Protein AF-A0A5D3E9V4-F1 (afdb_monomer_lite)

Foldseek 3Di:
DDDDDDDPPDPVNVVVVVVVVVVVVVVPPPDDDDDDDDDDDDDDDDDDPDPPVPPDDPDPDDPSLLLDDDDDDDDDDDDDDPVLVVVLVVVCVVRVHHSRSNVVSVVVVVCVVCVVVVVVVVVVVVVVD

Radius of gyration: 26.84 Å; chains: 1; bounding box: 59×46×81 Å

Secondary structure (DSSP, 8-state):
----------HHHHHHHHHHHHHHHGGG-----------------------TT-S--S---THHHHT------S-------HHHHHHHHHHHHHH---HHHHHHHHHHHHHHHTHHHHHHHHHHHHHT-

InterPro domains:
  IPR010985 Ribbon-helix-helix [SSF47598] (76-114)
  IPR013321 Arc-type ribbon-helix-helix [G3DSA:1.10.1220.10] (50-115)

Sequence (129 aa):
MNKENKSKTSVLALVKAGKAEAEKMQNIKSVIPSISTSEEIVDGITDYESDENLIKNKSNEGLEMLLAKKEIKDSESVKISRDLHRELKILSSMSGVSMMQMISNLIESFLEENKKEISAYRKKYFSSK

pLDDT: mean 73.14, std 23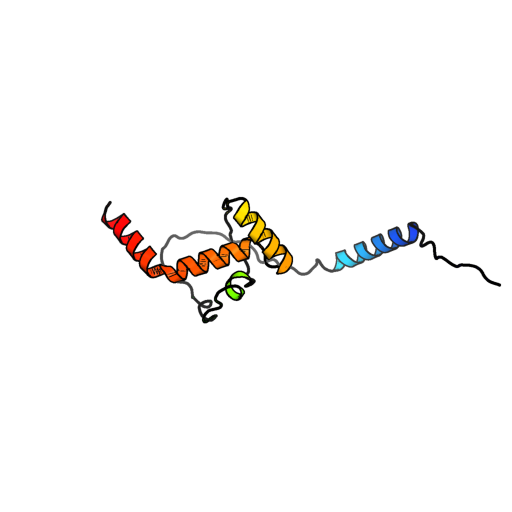.46, range [29.84, 98.19]

Structure (mmCIF, N/CA/C/O backbone):
data_AF-A0A5D3E9V4-F1
#
_entry.id   AF-A0A5D3E9V4-F1
#
loop_
_atom_site.group_PDB
_atom_site.id
_atom_site.type_symbol
_atom_site.label_atom_id
_atom_site.label_alt_id
_atom_site.label_comp_id
_atom_site.label_asym_id
_atom_site.label_entity_id
_atom_site.label_seq_id
_atom_site.pdbx_PDB_ins_code
_atom_site.Cartn_x
_atom_site.Cartn_y
_atom_site.Cartn_z
_atom_site.occupancy
_atom_site.B_iso_or_equiv
_atom_site.auth_seq_id
_atom_site.auth_comp_id
_atom_site.auth_asym_id
_atom_site.auth_atom_id
_atom_site.pdbx_PDB_model_num
ATOM 1 N N . MET A 1 1 ? 37.650 -8.355 -54.411 1.00 38.00 1 MET A N 1
ATOM 2 C CA . MET A 1 1 ? 37.907 -8.621 -52.978 1.00 38.00 1 MET A CA 1
ATOM 3 C C . MET A 1 1 ? 36.578 -8.671 -52.223 1.00 38.00 1 MET A C 1
ATOM 5 O O . MET A 1 1 ? 35.859 -7.688 -52.244 1.00 38.00 1 MET A O 1
ATOM 9 N N . ASN A 1 2 ? 36.261 -9.863 -51.695 1.00 40.56 2 ASN A N 1
ATOM 10 C CA . ASN A 1 2 ? 35.383 -10.292 -50.578 1.00 40.56 2 ASN A CA 1
ATOM 11 C C . ASN A 1 2 ? 34.226 -9.367 -50.131 1.00 40.56 2 ASN A C 1
ATOM 13 O O . ASN A 1 2 ? 34.470 -8.303 -49.584 1.00 40.56 2 ASN A O 1
ATOM 17 N N . LYS A 1 3 ? 32.954 -9.686 -50.433 1.00 41.84 3 LYS A N 1
ATOM 18 C CA . LYS A 1 3 ? 32.005 -10.609 -49.743 1.00 41.84 3 LYS A CA 1
ATOM 19 C C . LYS A 1 3 ? 31.674 -10.225 -48.288 1.00 41.84 3 LYS A C 1
ATOM 21 O O . LYS A 1 3 ? 32.353 -10.638 -47.354 1.00 41.84 3 LYS A O 1
ATOM 26 N N . GLU A 1 4 ? 30.552 -9.520 -48.128 1.00 45.88 4 GLU A N 1
ATOM 27 C CA . GLU A 1 4 ? 29.803 -9.366 -46.877 1.00 45.88 4 GLU A CA 1
ATOM 28 C C . GLU A 1 4 ? 29.210 -10.716 -46.434 1.00 45.88 4 GLU A C 1
ATOM 30 O O . GLU A 1 4 ? 28.292 -11.247 -47.059 1.00 45.88 4 GLU A O 1
ATOM 35 N N . ASN A 1 5 ? 29.711 -11.272 -45.331 1.00 47.97 5 ASN A N 1
ATOM 36 C CA . ASN A 1 5 ? 29.080 -12.385 -44.622 1.00 47.97 5 ASN A CA 1
ATOM 37 C C . ASN A 1 5 ? 28.200 -11.824 -43.496 1.00 47.97 5 ASN A C 1
ATOM 39 O O . ASN A 1 5 ? 28.652 -11.671 -42.364 1.00 47.97 5 ASN A O 1
ATOM 43 N N . LYS A 1 6 ? 26.928 -11.529 -43.791 1.00 53.03 6 LYS A N 1
ATOM 44 C CA . LYS A 1 6 ? 25.895 -11.416 -42.749 1.00 53.03 6 LYS A CA 1
ATOM 45 C C . LYS A 1 6 ? 25.289 -12.799 -42.530 1.00 53.03 6 LYS A C 1
ATOM 47 O O . LYS A 1 6 ? 24.544 -13.308 -43.366 1.00 53.03 6 LYS A O 1
ATOM 52 N N . SER A 1 7 ? 25.661 -13.409 -41.411 1.00 56.62 7 SER A N 1
ATOM 53 C CA . SER A 1 7 ? 25.149 -14.676 -40.897 1.00 56.62 7 SER A CA 1
ATOM 54 C C . SER A 1 7 ? 23.624 -14.635 -40.768 1.00 56.62 7 SER A C 1
ATOM 56 O O . SER A 1 7 ? 23.062 -14.090 -39.822 1.00 56.62 7 SER A O 1
ATOM 58 N N . LYS A 1 8 ? 22.923 -15.235 -41.733 1.00 56.97 8 LYS A N 1
ATOM 59 C CA . LYS A 1 8 ? 21.499 -15.548 -41.600 1.00 56.97 8 LYS A CA 1
ATOM 60 C C . LYS A 1 8 ? 21.381 -16.771 -40.694 1.00 56.97 8 LYS A C 1
ATOM 62 O O . LYS A 1 8 ? 21.407 -17.902 -41.174 1.00 56.97 8 LYS A O 1
ATOM 67 N N . THR A 1 9 ? 21.304 -16.551 -39.384 1.00 62.62 9 THR A N 1
ATOM 68 C CA . THR A 1 9 ? 20.935 -17.601 -38.429 1.00 62.62 9 THR A CA 1
ATOM 69 C C . THR A 1 9 ? 19.566 -18.135 -38.836 1.00 62.62 9 THR A C 1
ATOM 71 O O . THR A 1 9 ? 18.560 -17.433 -38.760 1.00 62.62 9 THR A O 1
ATOM 74 N N . SER A 1 10 ? 19.548 -19.358 -39.365 1.00 70.62 10 SER A N 1
ATOM 75 C CA . SER A 1 10 ? 18.331 -20.015 -39.833 1.00 70.62 10 SER A CA 1
ATOM 76 C C . SER A 1 10 ? 17.356 -20.178 -38.669 1.00 70.62 10 SER A C 1
ATOM 78 O O . SER A 1 10 ? 17.751 -20.611 -37.588 1.00 70.62 10 SER A O 1
ATOM 80 N N . VAL A 1 11 ? 16.076 -19.871 -38.890 1.00 68.56 11 VAL A N 1
ATOM 81 C CA . VAL A 1 11 ? 14.996 -20.029 -37.896 1.00 68.56 11 VAL A CA 1
ATOM 82 C C . VAL A 1 11 ? 14.969 -21.453 -37.317 1.00 68.56 11 VAL A C 1
ATOM 84 O O . VAL A 1 11 ? 14.680 -21.636 -36.136 1.00 68.56 11 VAL A O 1
ATOM 87 N N . LEU A 1 12 ? 15.387 -22.461 -38.096 1.00 67.62 12 LEU A N 1
ATOM 88 C CA . LEU A 1 12 ? 15.547 -23.839 -37.616 1.00 67.62 12 LEU A CA 1
ATOM 89 C C . LEU A 1 12 ? 16.554 -23.973 -36.461 1.00 67.62 12 LEU A C 1
ATOM 91 O O . LEU A 1 12 ? 16.347 -24.792 -35.567 1.00 67.62 12 LEU A O 1
ATOM 95 N N . ALA A 1 13 ? 17.637 -23.193 -36.471 1.00 72.62 13 ALA A N 1
ATOM 96 C CA . ALA A 1 13 ? 18.659 -23.239 -35.429 1.00 72.62 13 ALA A CA 1
ATOM 97 C C . ALA A 1 13 ? 18.124 -22.695 -34.095 1.00 72.62 13 ALA A C 1
ATOM 99 O O . ALA A 1 13 ? 18.406 -23.272 -33.047 1.00 72.62 13 ALA A O 1
ATOM 100 N N . LEU A 1 14 ? 17.284 -21.655 -34.140 1.00 70.44 14 LEU A N 1
ATOM 101 C CA . LEU A 1 14 ? 16.609 -21.104 -32.959 1.00 70.44 14 LEU A CA 1
ATOM 102 C C . LEU A 1 14 ? 15.587 -22.087 -32.377 1.00 70.44 14 LEU A C 1
ATOM 104 O O . LEU A 1 14 ? 15.571 -22.313 -31.171 1.00 70.44 14 LEU A O 1
ATOM 108 N N . VAL A 1 15 ? 14.781 -22.732 -33.228 1.00 74.88 15 VAL A N 1
ATOM 109 C CA . VAL A 1 15 ? 13.800 -23.738 -32.780 1.00 74.88 15 VAL A CA 1
ATOM 110 C C . VAL A 1 15 ? 14.495 -24.943 -32.140 1.00 74.88 15 VAL A C 1
ATOM 112 O O . VAL A 1 15 ? 14.033 -25.463 -31.123 1.00 74.88 15 VAL A O 1
ATOM 115 N N . LYS A 1 16 ? 15.630 -25.378 -32.700 1.00 73.06 16 LYS A N 1
ATOM 116 C CA . LYS A 1 16 ? 16.411 -26.490 -32.145 1.00 73.06 16 LYS A CA 1
ATOM 117 C C . LYS A 1 16 ? 17.057 -26.125 -30.804 1.00 73.06 16 LYS A C 1
ATOM 119 O O . LYS A 1 16 ? 17.042 -26.953 -29.897 1.00 73.06 16 LYS A O 1
ATOM 124 N N . ALA A 1 17 ? 17.557 -24.895 -30.662 1.00 72.25 17 ALA A N 1
ATOM 125 C CA . ALA A 1 17 ? 18.077 -24.388 -29.392 1.00 72.25 17 ALA A CA 1
ATOM 126 C C . ALA A 1 17 ? 16.978 -24.305 -28.316 1.00 72.25 17 ALA A C 1
ATOM 128 O O . ALA A 1 17 ? 17.182 -24.786 -27.205 1.00 72.25 17 ALA A O 1
ATOM 129 N N . GLY A 1 18 ? 15.785 -23.812 -28.670 1.00 69.00 18 GLY A N 1
ATOM 130 C CA . GLY A 1 18 ? 14.647 -23.747 -27.747 1.00 69.00 18 GLY A CA 1
ATOM 131 C C . GLY A 1 18 ? 14.190 -25.121 -27.240 1.00 69.00 18 GLY A C 1
ATOM 132 O O . GLY A 1 18 ? 13.860 -25.263 -26.065 1.00 69.00 18 GLY A O 1
ATOM 133 N N . LYS A 1 19 ? 14.228 -26.159 -28.089 1.00 69.75 19 LYS A N 1
ATOM 134 C CA . LYS A 1 19 ? 13.929 -27.537 -27.655 1.00 69.75 19 LYS A CA 1
ATOM 135 C C . LYS A 1 19 ? 14.980 -28.099 -26.693 1.00 69.75 19 LYS A C 1
ATOM 137 O O . LYS A 1 19 ? 14.605 -28.705 -25.695 1.00 69.75 19 LYS A O 1
ATOM 142 N N . ALA A 1 20 ? 16.267 -27.872 -26.958 1.00 69.12 20 ALA A N 1
ATOM 143 C CA . ALA A 1 20 ? 17.346 -28.370 -26.100 1.00 69.12 20 ALA A CA 1
ATOM 144 C C . ALA A 1 20 ? 17.343 -27.723 -24.700 1.00 69.12 20 ALA A C 1
ATOM 146 O O . ALA A 1 20 ? 17.679 -28.369 -23.710 1.00 69.12 20 ALA A O 1
ATOM 147 N N . GLU A 1 21 ? 16.940 -26.454 -24.596 1.00 64.12 21 GLU A N 1
ATOM 148 C CA . GLU A 1 21 ? 16.852 -25.758 -23.309 1.00 64.12 21 GLU A CA 1
ATOM 149 C C . GLU A 1 21 ? 15.643 -26.209 -22.470 1.00 64.12 21 GLU A C 1
ATOM 151 O O . GLU A 1 21 ? 15.753 -26.341 -21.249 1.00 64.12 21 GLU A O 1
ATOM 156 N N . ALA A 1 22 ? 14.522 -26.551 -23.115 1.00 60.66 22 ALA A N 1
ATOM 157 C CA . ALA A 1 22 ? 13.347 -27.101 -22.437 1.00 60.66 22 ALA A CA 1
ATOM 158 C C . ALA A 1 22 ? 13.614 -28.479 -21.798 1.00 60.66 22 ALA A C 1
ATOM 160 O O . ALA A 1 22 ? 13.153 -28.738 -20.686 1.00 60.66 22 ALA A O 1
ATOM 161 N N . GLU A 1 23 ? 14.397 -29.343 -22.452 1.00 59.94 23 GLU A N 1
ATOM 162 C CA . GLU A 1 23 ? 14.793 -30.646 -21.892 1.00 59.94 23 GLU A CA 1
ATOM 163 C C . GLU A 1 23 ? 15.710 -30.490 -20.667 1.00 59.94 23 GLU A C 1
ATOM 165 O O . GLU A 1 23 ? 15.589 -31.233 -19.693 1.00 59.94 23 GLU A O 1
ATOM 170 N N . LYS A 1 24 ? 16.569 -29.463 -20.648 1.00 58.78 24 LYS A N 1
ATOM 171 C CA . LYS A 1 24 ? 17.479 -29.195 -19.523 1.00 58.78 24 LYS A CA 1
ATOM 172 C C . LYS A 1 24 ? 16.752 -28.726 -18.250 1.00 58.78 24 LYS A C 1
ATOM 174 O O . LYS A 1 24 ? 17.240 -28.972 -17.148 1.00 58.78 24 LYS A O 1
ATOM 179 N N . MET A 1 25 ? 15.583 -28.094 -18.380 1.00 52.94 25 MET A N 1
ATOM 180 C CA . MET A 1 25 ? 14.787 -27.561 -17.259 1.00 52.94 25 MET A CA 1
ATOM 181 C C . MET A 1 25 ? 13.961 -28.628 -16.514 1.00 52.94 25 MET A C 1
ATOM 183 O O . MET A 1 25 ? 13.540 -28.391 -15.382 1.00 52.94 25 MET A O 1
ATOM 187 N N . GLN A 1 26 ? 13.733 -29.809 -17.102 1.00 54.53 26 GLN A N 1
ATOM 188 C CA . GLN A 1 26 ? 12.940 -30.869 -16.455 1.00 54.53 26 GLN A CA 1
ATOM 189 C C . GLN A 1 26 ? 13.715 -31.632 -15.367 1.00 54.53 26 GLN A C 1
ATOM 191 O O . GLN A 1 26 ? 13.101 -32.183 -14.456 1.00 54.53 26 GLN A O 1
ATOM 196 N N . ASN A 1 27 ? 15.051 -31.578 -15.382 1.00 52.16 27 ASN A N 1
ATOM 197 C CA . ASN A 1 27 ? 15.899 -32.262 -14.399 1.00 52.16 27 ASN A CA 1
ATOM 198 C C . ASN A 1 27 ? 16.068 -31.522 -13.056 1.00 52.16 27 ASN A C 1
ATOM 200 O O . ASN A 1 27 ? 16.776 -32.018 -12.187 1.00 52.16 27 ASN A O 1
ATOM 204 N N . ILE A 1 28 ? 15.438 -30.356 -12.855 1.00 53.03 28 ILE A N 1
ATOM 205 C CA . ILE A 1 28 ? 15.610 -29.541 -11.630 1.00 53.03 28 ILE A CA 1
ATOM 206 C C . ILE A 1 28 ? 14.414 -29.693 -10.658 1.00 53.03 28 ILE A C 1
ATOM 208 O O . ILE A 1 28 ? 14.420 -29.143 -9.563 1.00 53.03 28 ILE A O 1
ATOM 212 N N . LYS A 1 29 ? 13.373 -30.467 -11.009 1.00 46.94 29 LYS A N 1
ATOM 213 C CA . LYS A 1 29 ? 12.112 -30.528 -10.237 1.00 46.94 29 LYS A CA 1
ATOM 214 C C . LYS A 1 29 ? 11.987 -31.704 -9.251 1.00 46.94 29 LYS A C 1
ATOM 216 O O . LYS A 1 29 ? 10.888 -31.969 -8.776 1.00 46.94 29 LYS A O 1
ATOM 221 N N . SER A 1 30 ? 13.068 -32.419 -8.932 1.00 49.41 30 SER A N 1
ATOM 222 C CA . SER A 1 30 ? 13.000 -33.681 -8.170 1.00 49.41 30 SER A CA 1
ATOM 223 C C . SER A 1 30 ? 13.566 -33.634 -6.743 1.00 49.41 30 SER A C 1
ATOM 225 O O . SER A 1 30 ? 14.141 -34.624 -6.297 1.00 49.41 30 SER A O 1
ATOM 227 N N . VAL A 1 31 ? 13.416 -32.527 -6.004 1.00 46.00 31 VAL A N 1
ATOM 228 C CA . VAL A 1 31 ? 13.718 -32.513 -4.558 1.00 46.00 31 VAL A CA 1
ATOM 229 C C . VAL A 1 31 ? 12.663 -31.707 -3.791 1.00 46.00 31 VAL A C 1
ATOM 231 O O . VAL A 1 31 ? 12.838 -30.527 -3.514 1.00 46.00 31 VAL A O 1
ATOM 234 N N . ILE A 1 32 ? 11.554 -32.362 -3.445 1.00 43.06 32 ILE A N 1
ATOM 235 C CA . ILE A 1 32 ? 10.681 -31.968 -2.330 1.00 43.06 32 ILE A CA 1
ATOM 236 C C . ILE A 1 32 ? 10.457 -33.242 -1.508 1.00 43.06 32 ILE A C 1
ATOM 238 O O . ILE A 1 32 ? 9.883 -34.186 -2.053 1.00 43.06 32 ILE A O 1
ATOM 242 N N . PRO A 1 33 ? 10.877 -33.323 -0.232 1.00 42.09 33 PRO A N 1
ATOM 243 C CA . PRO A 1 33 ? 10.373 -34.350 0.657 1.00 42.09 33 PRO A CA 1
ATOM 244 C C . PRO A 1 33 ? 9.050 -33.885 1.273 1.00 42.09 33 PRO A C 1
ATOM 246 O O . PRO A 1 33 ? 8.967 -32.876 1.969 1.00 42.09 33 PRO A O 1
ATOM 249 N N . SER A 1 34 ? 8.018 -34.662 0.973 1.00 37.34 34 SER A N 1
ATOM 250 C CA . SER A 1 34 ? 6.713 -34.729 1.621 1.00 37.34 34 SER A CA 1
ATOM 251 C C . SER A 1 34 ? 6.823 -35.205 3.074 1.00 37.34 34 SER A C 1
ATOM 253 O O . SER A 1 34 ? 7.455 -36.234 3.316 1.00 37.34 34 SER A O 1
ATOM 255 N N . ILE A 1 35 ? 6.130 -34.548 4.009 1.00 37.59 35 ILE A N 1
ATOM 256 C CA . ILE A 1 35 ? 5.747 -35.144 5.298 1.00 37.59 35 ILE A CA 1
ATOM 257 C C . ILE A 1 35 ? 4.237 -34.974 5.487 1.00 37.59 35 ILE A C 1
ATOM 259 O O . ILE A 1 35 ? 3.673 -33.915 5.220 1.00 37.59 35 ILE A O 1
ATOM 263 N N . SER A 1 36 ? 3.622 -36.094 5.863 1.00 36.88 36 SER A N 1
ATOM 264 C CA . SER A 1 36 ? 2.199 -36.407 5.866 1.00 36.88 36 SER A CA 1
ATOM 265 C C . SER A 1 36 ? 1.382 -35.786 7.005 1.00 36.88 36 SER A C 1
ATOM 267 O O . SER A 1 36 ? 1.872 -35.515 8.095 1.00 36.88 36 SER A O 1
ATOM 269 N N . THR A 1 37 ? 0.093 -35.682 6.690 1.00 37.03 37 THR A N 1
ATOM 270 C CA . THR A 1 37 ? -1.141 -35.529 7.481 1.00 37.03 37 THR A CA 1
ATOM 271 C C . THR A 1 37 ? -1.206 -36.229 8.845 1.00 37.03 37 THR A C 1
ATOM 273 O O . THR A 1 37 ? -0.784 -37.381 8.938 1.00 37.03 37 THR A O 1
ATOM 276 N N . SER A 1 38 ? -1.894 -35.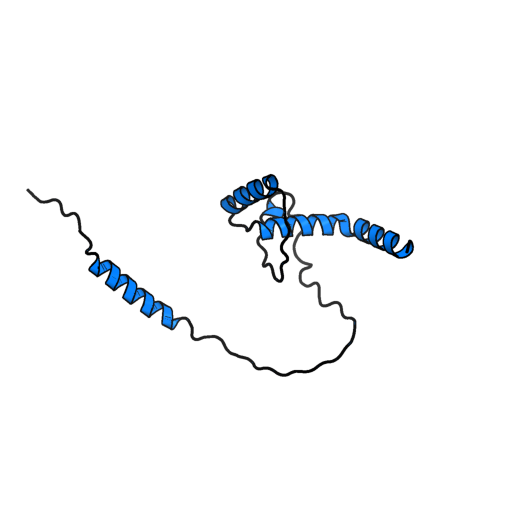608 9.821 1.00 36.50 38 SER A N 1
ATOM 277 C CA . SER A 1 38 ? -2.950 -36.199 10.687 1.00 36.50 38 SER A CA 1
ATOM 278 C C . SER A 1 38 ? -3.654 -35.104 11.523 1.00 36.50 38 SER A C 1
ATOM 280 O O . SER A 1 38 ? -2.979 -34.261 12.106 1.00 36.50 38 SER A O 1
ATOM 282 N N . GLU A 1 39 ? -4.991 -35.128 11.540 1.00 38.91 39 GLU A N 1
ATOM 283 C CA . GLU A 1 39 ? -5.959 -34.344 12.353 1.00 38.91 39 GLU A CA 1
ATOM 284 C C . GLU A 1 39 ? -5.809 -34.690 13.868 1.00 38.91 39 GLU A C 1
ATOM 286 O O . GLU A 1 39 ? -5.169 -35.688 14.179 1.00 38.91 39 GLU A O 1
ATOM 291 N N . GLU A 1 40 ? -6.267 -33.965 14.904 1.00 35.12 40 GLU A N 1
ATOM 292 C CA . GLU A 1 40 ? -7.595 -33.395 15.191 1.00 35.12 40 GLU A CA 1
ATOM 293 C C . GLU A 1 40 ? -7.550 -32.551 16.512 1.00 35.12 40 GLU A C 1
ATOM 295 O O . GLU A 1 40 ? -6.944 -32.966 17.495 1.00 35.12 40 GLU A O 1
ATOM 300 N N . ILE A 1 41 ? -8.173 -31.360 16.487 1.00 41.62 41 ILE A N 1
ATOM 301 C CA . ILE A 1 41 ? -8.894 -30.567 17.525 1.00 41.62 41 ILE A CA 1
ATOM 302 C C . ILE A 1 41 ? -8.457 -30.620 19.015 1.00 41.62 41 ILE A C 1
ATOM 304 O O . ILE A 1 41 ? -8.705 -31.612 19.689 1.00 41.62 41 ILE A O 1
ATOM 308 N N . VAL A 1 42 ? -8.074 -29.460 19.591 1.00 32.97 42 VAL A N 1
ATOM 309 C CA . VAL A 1 42 ? -8.648 -28.951 20.866 1.00 32.97 42 VAL A CA 1
ATOM 310 C C . VAL A 1 42 ? -8.480 -27.434 21.054 1.00 32.97 42 VAL A C 1
ATOM 312 O O . VAL A 1 42 ? -7.444 -26.845 20.772 1.00 32.97 42 VAL A O 1
ATOM 315 N N . ASP A 1 43 ? -9.576 -26.865 21.541 1.00 35.62 43 ASP A N 1
ATOM 316 C CA . ASP A 1 43 ? -9.906 -25.503 21.962 1.00 35.62 43 ASP A CA 1
ATOM 317 C C . ASP A 1 43 ? -8.979 -24.959 23.075 1.00 35.62 43 ASP A C 1
ATOM 319 O O . ASP A 1 43 ? -8.621 -25.707 23.986 1.00 35.62 43 ASP A O 1
ATOM 323 N N . GLY A 1 44 ? -8.630 -23.664 23.064 1.00 29.84 44 GLY A N 1
ATOM 324 C CA . GLY A 1 44 ? -7.963 -23.042 24.220 1.00 29.84 44 GLY A CA 1
ATOM 325 C C . GLY A 1 44 ? -7.028 -21.867 23.932 1.00 29.84 44 GLY A C 1
ATOM 326 O O . GLY A 1 44 ? -6.017 -21.987 23.257 1.00 29.84 44 GLY A O 1
ATOM 327 N N . ILE A 1 45 ? -7.381 -20.723 24.505 1.00 45.25 45 ILE A N 1
ATOM 328 C CA . ILE A 1 45 ? -6.683 -19.435 24.512 1.00 45.25 45 ILE A CA 1
ATOM 329 C C . ILE A 1 45 ? -5.284 -19.508 25.162 1.00 45.25 45 ILE A C 1
ATOM 331 O O . ILE A 1 45 ? -5.042 -20.340 26.030 1.00 45.25 45 ILE A O 1
ATOM 335 N N . THR A 1 46 ? -4.458 -18.522 24.780 1.00 40.31 46 THR A N 1
ATOM 336 C CA . THR A 1 46 ? -3.144 -18.096 25.305 1.00 40.31 46 THR A CA 1
ATOM 337 C C . THR A 1 46 ? -1.975 -19.029 25.030 1.00 40.31 46 THR A C 1
ATOM 339 O O . THR A 1 46 ? -1.819 -20.032 25.702 1.00 40.31 46 THR A O 1
ATOM 342 N N . ASP A 1 47 ? -1.090 -18.609 24.124 1.00 33.50 47 ASP A N 1
ATOM 343 C CA . ASP A 1 47 ? 0.220 -18.124 24.554 1.00 33.50 47 ASP A CA 1
ATOM 344 C C . ASP A 1 47 ? 0.862 -17.229 23.488 1.00 33.50 47 ASP A C 1
ATOM 346 O O . ASP A 1 47 ? 0.701 -17.403 22.282 1.00 33.50 47 ASP A O 1
ATOM 350 N N . TYR A 1 48 ? 1.518 -16.183 23.980 1.00 48.88 48 TYR A N 1
ATOM 351 C CA . TYR A 1 48 ? 2.266 -15.210 23.206 1.00 48.88 48 TYR A CA 1
ATOM 352 C C . TYR A 1 48 ? 3.498 -15.910 22.633 1.00 48.88 48 TYR A C 1
ATOM 354 O O . TYR A 1 48 ? 4.521 -16.016 23.308 1.00 48.88 48 TYR A O 1
ATOM 362 N N . GLU A 1 49 ? 3.401 -16.404 21.401 1.00 38.38 49 GLU A N 1
ATOM 363 C CA . GLU A 1 49 ? 4.570 -16.916 20.696 1.00 38.38 49 GLU A CA 1
ATOM 364 C C . GLU A 1 49 ? 5.472 -15.754 20.261 1.00 38.38 49 GLU A C 1
ATOM 366 O O . GLU A 1 49 ? 5.231 -15.060 19.277 1.00 38.38 49 GLU A O 1
ATOM 371 N N . SER A 1 50 ? 6.517 -15.566 21.066 1.00 39.78 50 SER A N 1
ATOM 372 C CA . SER A 1 50 ? 7.895 -15.368 20.615 1.00 39.78 50 SER A CA 1
ATOM 373 C C . SER A 1 50 ? 8.095 -14.282 19.557 1.00 39.78 50 SER A C 1
ATOM 375 O O . SER A 1 50 ? 8.300 -14.547 18.372 1.00 39.78 50 SER A O 1
ATOM 377 N N . ASP A 1 51 ? 8.149 -13.042 20.035 1.00 38.59 51 ASP A N 1
ATOM 378 C CA . ASP A 1 51 ? 8.656 -11.858 19.336 1.00 38.59 51 ASP A CA 1
ATOM 379 C C . ASP A 1 51 ? 10.175 -11.968 19.027 1.00 38.59 51 ASP A C 1
ATOM 381 O O . ASP A 1 51 ? 10.989 -11.121 19.393 1.00 38.59 51 ASP A O 1
ATOM 385 N N . GLU A 1 52 ? 10.604 -13.013 18.314 1.00 39.84 52 GLU A N 1
ATOM 386 C CA . GLU A 1 52 ? 11.985 -13.130 17.812 1.00 39.84 52 GLU A CA 1
ATOM 387 C C . GLU A 1 52 ? 12.253 -12.204 16.609 1.00 39.84 52 GLU A C 1
ATOM 389 O O . GLU A 1 52 ? 13.394 -12.045 16.177 1.00 39.84 52 GLU A O 1
ATOM 394 N N . ASN A 1 53 ? 11.228 -11.498 16.117 1.00 38.88 53 ASN A N 1
ATOM 395 C CA . ASN A 1 53 ? 11.375 -10.423 15.131 1.00 38.88 53 ASN A CA 1
ATOM 396 C C . ASN A 1 53 ? 11.554 -9.027 15.754 1.00 38.88 53 ASN A C 1
ATOM 398 O O . ASN A 1 53 ? 11.743 -8.063 15.013 1.00 38.88 53 ASN A O 1
ATOM 402 N N . LEU A 1 54 ? 11.560 -8.888 17.089 1.00 43.59 54 LEU A N 1
ATOM 403 C CA . LEU A 1 54 ? 11.746 -7.577 17.732 1.00 43.59 54 LEU A CA 1
ATOM 404 C C . LEU A 1 54 ? 13.185 -7.034 17.631 1.00 43.59 54 LEU A C 1
ATOM 406 O O . LEU A 1 54 ? 13.448 -5.885 17.993 1.00 43.59 54 LEU A O 1
ATOM 410 N N . ILE A 1 55 ? 14.131 -7.829 17.120 1.00 44.53 55 ILE A N 1
ATOM 411 C CA . ILE A 1 55 ? 15.529 -7.429 16.934 1.00 44.53 55 ILE A CA 1
ATOM 412 C C . ILE A 1 55 ? 15.778 -7.092 15.458 1.00 44.53 55 ILE A C 1
ATOM 414 O O . ILE A 1 55 ? 16.331 -7.907 14.724 1.00 44.53 55 ILE A O 1
ATOM 418 N N . LYS A 1 56 ? 15.339 -5.894 15.038 1.00 43.38 56 LYS A N 1
ATOM 419 C CA . LYS A 1 56 ? 15.743 -5.078 13.859 1.00 43.38 56 LYS A CA 1
ATOM 420 C C . LYS A 1 56 ? 14.599 -4.073 13.622 1.00 43.38 56 LYS A C 1
ATOM 422 O O . LYS A 1 56 ? 13.506 -4.480 13.277 1.00 43.38 56 LYS A O 1
ATOM 427 N N . ASN A 1 57 ? 14.700 -2.757 13.767 1.00 45.09 57 ASN A N 1
ATOM 428 C CA . ASN A 1 57 ? 15.810 -1.836 13.612 1.00 45.09 57 ASN A CA 1
ATOM 429 C C . ASN A 1 57 ? 15.442 -0.531 14.333 1.00 45.09 57 ASN A C 1
ATOM 431 O O . ASN A 1 57 ? 14.285 -0.114 14.319 1.00 45.09 57 ASN A O 1
ATOM 435 N N . LYS A 1 58 ? 16.438 0.170 14.873 1.00 51.22 58 LYS A N 1
ATOM 436 C CA . LYS A 1 58 ? 16.329 1.621 15.034 1.00 51.22 58 LYS A CA 1
ATOM 437 C C . LYS A 1 58 ? 16.029 2.227 13.656 1.00 51.22 58 LYS A C 1
ATOM 439 O O . LYS A 1 58 ? 16.841 2.067 12.753 1.00 51.22 58 LYS A O 1
ATOM 444 N N . SER A 1 59 ? 14.869 2.872 13.539 1.00 57.97 59 SER A N 1
ATOM 445 C CA . SER A 1 59 ? 14.604 4.033 12.680 1.00 57.97 59 SER A CA 1
ATOM 446 C C . SER A 1 59 ? 15.186 3.976 11.262 1.00 57.97 59 SER A C 1
ATOM 448 O O . SER A 1 59 ? 15.990 4.830 10.890 1.00 57.97 59 SER A O 1
ATOM 450 N N . ASN A 1 60 ? 14.750 3.023 10.438 1.00 65.88 60 ASN A N 1
ATOM 451 C CA . ASN A 1 60 ? 14.703 3.350 9.017 1.00 65.88 60 ASN A CA 1
ATOM 452 C C . ASN A 1 60 ? 13.550 4.347 8.904 1.00 65.88 60 ASN A C 1
ATOM 454 O O . ASN A 1 60 ? 12.397 3.940 8.984 1.00 65.88 60 ASN A O 1
ATOM 458 N N . GLU A 1 61 ? 13.858 5.638 8.851 1.00 80.00 61 GLU A N 1
ATOM 459 C CA . GLU A 1 61 ? 12.882 6.708 8.637 1.00 80.00 61 GLU A CA 1
ATOM 460 C C . GLU A 1 61 ? 12.877 7.112 7.157 1.00 80.00 61 GLU A C 1
ATOM 462 O O . GLU A 1 61 ? 13.828 6.874 6.406 1.00 80.00 61 GLU A O 1
ATOM 467 N N . GLY A 1 62 ? 11.780 7.719 6.708 1.00 86.31 62 GLY A N 1
ATOM 468 C CA . GLY A 1 62 ? 11.671 8.244 5.349 1.00 86.31 62 GLY A CA 1
ATOM 469 C C . GLY A 1 62 ? 11.742 7.162 4.263 1.00 86.31 62 GLY A C 1
ATOM 470 O O . GLY A 1 62 ? 11.014 6.170 4.295 1.00 86.31 62 GLY A O 1
ATOM 471 N N . LEU A 1 63 ? 12.587 7.371 3.249 1.00 91.38 63 LEU A N 1
ATOM 472 C CA . LEU A 1 63 ? 12.631 6.502 2.065 1.00 91.38 63 LEU A CA 1
ATOM 473 C C . LEU A 1 63 ? 13.153 5.092 2.366 1.00 91.38 63 LEU A C 1
ATOM 475 O O . LEU A 1 63 ? 12.697 4.134 1.746 1.00 91.38 63 LEU A O 1
ATOM 479 N N . GLU A 1 64 ? 14.070 4.936 3.320 1.00 92.56 64 GLU A N 1
ATOM 480 C CA . GLU A 1 64 ? 14.621 3.619 3.668 1.00 92.56 64 GLU A CA 1
ATOM 481 C C . GLU A 1 64 ? 13.562 2.708 4.290 1.00 92.56 64 GLU A C 1
ATOM 483 O O . GLU A 1 64 ? 13.523 1.509 4.010 1.00 92.56 64 GLU A O 1
ATOM 488 N N . MET A 1 65 ? 12.660 3.293 5.082 1.00 94.12 65 MET A N 1
ATOM 489 C CA . MET A 1 65 ? 11.484 2.614 5.620 1.00 94.12 65 MET A CA 1
ATOM 490 C C . MET A 1 65 ? 10.595 2.083 4.498 1.00 94.12 65 MET A C 1
ATOM 492 O O . MET A 1 65 ? 10.191 0.922 4.490 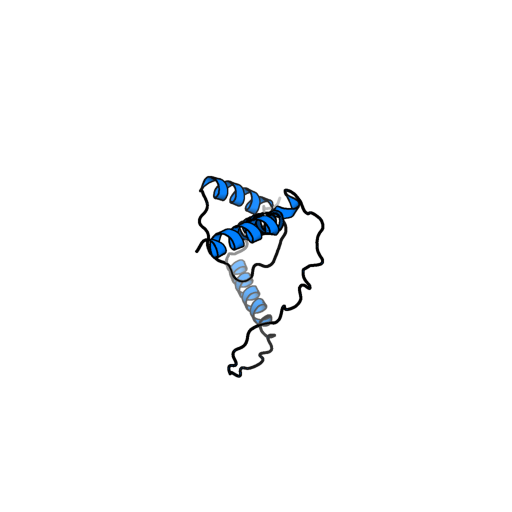1.00 94.12 65 MET A O 1
ATOM 496 N N . LEU A 1 66 ? 10.300 2.958 3.535 1.00 94.88 66 LEU A N 1
ATOM 497 C CA . LEU A 1 66 ? 9.363 2.691 2.456 1.00 94.88 66 LEU A CA 1
ATOM 498 C C . LEU A 1 66 ? 9.875 1.577 1.539 1.00 94.88 66 LEU A C 1
ATOM 500 O O . LEU A 1 66 ? 9.109 0.700 1.140 1.00 94.88 66 LEU A O 1
ATOM 504 N N . LEU A 1 67 ? 11.173 1.602 1.227 1.00 95.25 67 LEU A N 1
ATOM 505 C CA . LEU A 1 67 ? 11.822 0.700 0.274 1.00 95.25 67 LEU A CA 1
ATOM 506 C C . LEU A 1 67 ? 12.348 -0.600 0.911 1.00 95.25 67 LEU A C 1
ATOM 508 O O . LEU A 1 67 ? 13.018 -1.392 0.242 1.00 95.25 67 LEU A O 1
ATOM 512 N N . ALA A 1 68 ? 12.041 -0.856 2.183 1.00 93.44 68 ALA A N 1
ATOM 513 C CA . ALA A 1 68 ? 12.411 -2.097 2.846 1.00 93.44 68 ALA A CA 1
ATOM 514 C C . ALA A 1 68 ? 11.690 -3.298 2.209 1.00 93.44 68 ALA A C 1
ATOM 516 O O . ALA A 1 68 ? 10.460 -3.355 2.138 1.00 93.44 68 ALA A O 1
ATOM 517 N N . LYS A 1 69 ? 12.466 -4.290 1.759 1.00 92.56 69 LYS A N 1
ATOM 518 C CA . LYS A 1 69 ? 11.929 -5.551 1.235 1.00 92.56 69 LYS A CA 1
ATOM 519 C C . LYS A 1 69 ? 11.615 -6.491 2.395 1.00 92.56 69 LYS A C 1
ATOM 521 O O . LYS A 1 69 ? 12.506 -6.835 3.165 1.00 92.56 69 LYS A O 1
ATOM 526 N N . LYS A 1 70 ? 10.361 -6.926 2.476 1.00 87.62 70 LYS A N 1
ATOM 527 C CA . LYS A 1 70 ? 9.870 -7.913 3.446 1.00 87.62 70 LYS A CA 1
ATOM 528 C C . LYS A 1 70 ? 9.034 -8.971 2.736 1.00 87.62 70 LYS A C 1
ATOM 530 O O . LYS A 1 70 ? 8.425 -8.686 1.702 1.00 87.62 70 LYS A O 1
ATOM 535 N N . GLU A 1 71 ? 9.023 -10.184 3.267 1.00 86.69 71 GLU A N 1
ATOM 536 C CA . GLU A 1 71 ? 8.089 -11.215 2.819 1.00 86.69 71 GLU A CA 1
ATOM 537 C C . GLU A 1 71 ? 6.689 -10.859 3.330 1.00 86.69 71 GLU A C 1
ATOM 539 O O . GLU A 1 71 ? 6.531 -10.551 4.508 1.00 86.69 71 GLU A O 1
ATOM 544 N N . ILE A 1 72 ? 5.691 -10.868 2.447 1.00 84.75 72 ILE A N 1
ATOM 545 C CA . ILE A 1 72 ? 4.298 -10.637 2.832 1.00 84.75 72 ILE A CA 1
ATOM 546 C C . ILE A 1 72 ? 3.591 -11.983 2.803 1.00 84.75 72 ILE A C 1
ATOM 548 O O . ILE A 1 72 ? 3.486 -12.603 1.744 1.00 84.75 72 ILE A O 1
ATOM 552 N N . LYS A 1 73 ? 3.120 -12.414 3.970 1.00 83.75 73 LYS A N 1
ATOM 553 C CA . LYS A 1 73 ? 2.271 -13.592 4.149 1.00 83.75 73 LYS A CA 1
ATOM 554 C C . LYS A 1 73 ? 0.893 -13.086 4.540 1.00 83.75 73 LYS A C 1
ATOM 556 O O . LYS A 1 73 ? 0.815 -12.183 5.362 1.00 83.75 73 LYS A O 1
ATOM 561 N N . ASP A 1 74 ? -0.137 -13.633 3.907 1.00 87.56 74 ASP A N 1
ATOM 562 C CA . ASP A 1 74 ? -1.548 -13.328 4.159 1.00 87.56 74 ASP A CA 1
ATOM 563 C C . ASP A 1 74 ? -1.923 -11.853 3.989 1.00 87.56 74 ASP A C 1
ATOM 565 O O . ASP A 1 74 ? -1.720 -10.997 4.844 1.00 87.56 74 ASP A O 1
ATOM 569 N N . SER A 1 75 ? -2.501 -11.546 2.830 1.00 88.06 75 SER A N 1
ATOM 570 C CA . SER A 1 75 ? -2.772 -10.171 2.443 1.00 88.06 75 SER A CA 1
ATOM 571 C C . SER A 1 75 ? -4.198 -9.916 2.026 1.00 88.06 75 SER A C 1
ATOM 573 O O . SER A 1 75 ? -4.783 -10.701 1.280 1.00 88.06 75 SER A O 1
ATOM 575 N N . GLU A 1 76 ? -4.684 -8.735 2.384 1.00 90.69 76 GLU A N 1
ATOM 576 C CA . GLU A 1 76 ? -5.983 -8.240 1.962 1.00 90.69 76 GLU A CA 1
ATOM 577 C C . GLU A 1 76 ? -5.860 -7.125 0.920 1.00 90.69 76 GLU A C 1
ATOM 579 O O . GLU A 1 76 ? -4.898 -6.354 0.883 1.00 90.69 76 GLU A O 1
ATOM 584 N N . SER A 1 77 ? -6.865 -7.027 0.049 1.00 90.19 77 SER A N 1
ATOM 585 C CA . SER A 1 77 ? -6.928 -5.971 -0.957 1.00 90.19 77 SER A CA 1
ATOM 586 C C . SER A 1 77 ? -7.535 -4.695 -0.378 1.00 90.19 77 SER A C 1
ATOM 588 O O . SER A 1 77 ? -8.672 -4.708 0.093 1.00 90.19 77 SER A O 1
ATOM 590 N N . VAL A 1 78 ? -6.836 -3.570 -0.525 1.00 90.94 78 VAL A N 1
ATOM 591 C CA . VAL A 1 78 ? -7.341 -2.238 -0.162 1.00 90.94 78 VAL A CA 1
ATOM 592 C C . VAL A 1 78 ? -7.416 -1.359 -1.409 1.00 90.94 78 VAL A C 1
ATOM 594 O O . VAL A 1 78 ? -6.526 -1.375 -2.260 1.00 90.94 78 VAL A O 1
ATOM 597 N N . LYS A 1 79 ? -8.490 -0.574 -1.535 1.00 95.31 79 LYS A N 1
ATOM 598 C CA . LYS A 1 79 ? -8.619 0.433 -2.596 1.00 95.31 79 LYS A CA 1
ATOM 599 C C . LYS A 1 79 ? -7.925 1.723 -2.167 1.00 95.31 79 LYS A C 1
ATOM 601 O O . LYS A 1 79 ? -8.173 2.217 -1.073 1.00 95.31 79 LYS A O 1
ATOM 606 N N . ILE A 1 80 ? -7.125 2.300 -3.058 1.00 95.06 80 ILE A N 1
ATOM 607 C CA . ILE A 1 80 ? -6.455 3.593 -2.857 1.00 95.06 80 ILE A CA 1
ATOM 608 C C . ILE A 1 80 ? -6.839 4.577 -3.965 1.00 95.06 80 ILE A C 1
ATOM 610 O O . ILE A 1 80 ? -7.330 4.179 -5.026 1.00 95.06 80 ILE A O 1
ATOM 614 N N . SER A 1 81 ? -6.634 5.874 -3.726 1.00 97.88 81 SER A N 1
ATOM 615 C CA . SER A 1 81 ? -6.889 6.900 -4.740 1.00 97.88 81 SER A CA 1
ATOM 616 C C . SER A 1 81 ? -5.961 6.731 -5.950 1.00 97.88 81 SER A C 1
ATOM 618 O O . SER A 1 81 ? -4.850 6.201 -5.849 1.00 97.88 81 SER A O 1
ATOM 620 N N . ARG A 1 82 ? -6.418 7.186 -7.125 1.00 98.00 82 ARG A N 1
ATOM 621 C CA . ARG A 1 82 ? -5.657 7.048 -8.381 1.00 98.00 82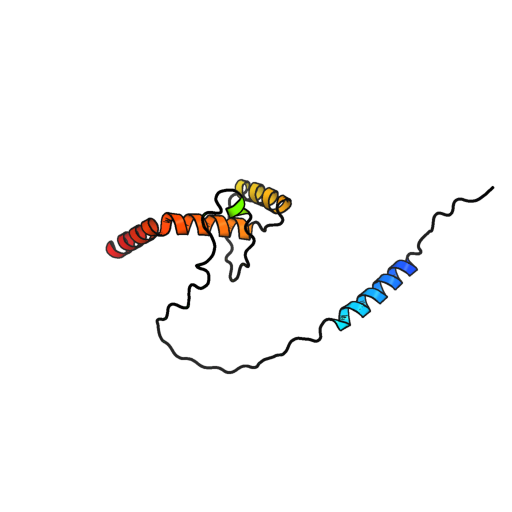 ARG A CA 1
ATOM 622 C C . ARG A 1 82 ? -4.302 7.749 -8.327 1.00 98.00 82 ARG A C 1
ATOM 624 O O . ARG A 1 82 ? -3.348 7.236 -8.905 1.00 98.00 82 ARG A O 1
ATOM 631 N N . ASP A 1 83 ? -4.224 8.887 -7.649 1.00 98.12 83 ASP A N 1
ATOM 632 C CA . ASP A 1 83 ? -2.995 9.674 -7.576 1.00 98.12 83 ASP A CA 1
ATOM 633 C C . ASP A 1 83 ? -1.946 8.979 -6.705 1.00 98.12 83 ASP A C 1
ATOM 635 O O . ASP A 1 83 ? -0.818 8.789 -7.156 1.00 98.12 83 ASP A O 1
ATOM 639 N N . LEU A 1 84 ? -2.341 8.457 -5.536 1.00 96.56 84 LEU A N 1
ATOM 640 C CA . LEU A 1 84 ? -1.453 7.647 -4.694 1.00 96.56 84 LEU A CA 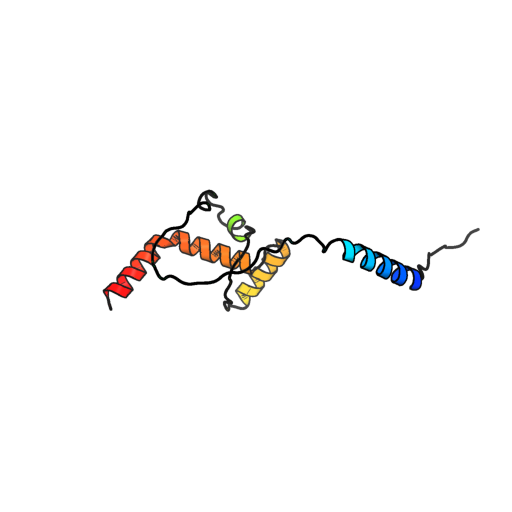1
ATOM 641 C C . LEU A 1 84 ? -0.986 6.382 -5.421 1.00 96.56 84 LEU A C 1
ATOM 643 O O . LEU A 1 84 ? 0.189 6.031 -5.370 1.00 96.56 84 LEU A O 1
ATOM 647 N N . HIS A 1 85 ? -1.887 5.718 -6.151 1.00 97.31 85 HIS A N 1
ATOM 648 C CA . HIS A 1 85 ? -1.522 4.552 -6.953 1.00 97.31 85 HIS A CA 1
ATOM 649 C C . HIS A 1 85 ? -0.474 4.891 -8.023 1.00 97.31 85 HIS A C 1
ATOM 651 O O . HIS A 1 85 ? 0.455 4.115 -8.237 1.00 97.31 85 HIS A O 1
ATOM 657 N N . ARG A 1 86 ? -0.618 6.022 -8.728 1.00 98.19 86 ARG A N 1
ATOM 658 C CA . ARG A 1 86 ? 0.343 6.451 -9.760 1.00 98.19 86 ARG A CA 1
ATOM 659 C C . ARG A 1 86 ? 1.723 6.705 -9.165 1.00 98.19 86 ARG A C 1
ATOM 661 O O . ARG A 1 86 ? 2.697 6.187 -9.706 1.00 98.19 86 ARG A O 1
ATOM 668 N N . GLU A 1 87 ? 1.786 7.421 -8.048 1.00 97.31 87 GLU A N 1
ATOM 669 C CA . GLU A 1 87 ? 3.047 7.725 -7.367 1.00 97.31 87 GLU A CA 1
ATOM 670 C C . GLU A 1 87 ? 3.746 6.443 -6.892 1.00 97.31 87 GLU A C 1
ATOM 672 O O . GLU A 1 87 ? 4.894 6.174 -7.249 1.00 97.31 87 GLU A O 1
ATOM 677 N N . LEU A 1 88 ? 3.013 5.568 -6.195 1.00 96.50 88 LEU A N 1
ATOM 678 C CA . LEU A 1 88 ? 3.531 4.272 -5.750 1.00 96.50 88 LEU A CA 1
ATOM 679 C C . LEU A 1 88 ? 3.979 3.395 -6.922 1.00 96.50 88 LEU A C 1
ATOM 681 O O . LEU A 1 88 ? 4.971 2.674 -6.815 1.00 96.50 88 LEU A O 1
ATOM 685 N N . LYS A 1 89 ? 3.287 3.458 -8.066 1.00 97.88 89 LYS A N 1
ATOM 686 C CA . LYS A 1 89 ? 3.663 2.694 -9.259 1.00 97.88 89 LYS A CA 1
ATOM 687 C C . LYS A 1 89 ? 4.994 3.163 -9.843 1.00 97.88 89 LYS A C 1
ATOM 689 O O . LYS A 1 89 ? 5.793 2.317 -10.256 1.00 97.88 89 LYS A O 1
ATOM 694 N N . ILE A 1 90 ? 5.237 4.473 -9.870 1.00 98.06 90 ILE A N 1
ATOM 695 C CA . ILE A 1 90 ? 6.517 5.053 -10.299 1.00 98.06 90 ILE A CA 1
ATOM 696 C C . ILE A 1 90 ? 7.624 4.599 -9.342 1.00 98.06 90 ILE A C 1
ATOM 698 O O . ILE A 1 90 ? 8.596 3.985 -9.787 1.00 98.06 90 ILE A O 1
ATOM 702 N N . LEU A 1 91 ? 7.427 4.779 -8.032 1.00 96.56 91 LEU A N 1
ATOM 703 C CA . LEU A 1 91 ? 8.392 4.372 -7.003 1.00 96.56 91 LEU A CA 1
ATOM 704 C C . LEU A 1 91 ? 8.707 2.874 -7.059 1.00 96.56 91 LEU A C 1
ATOM 706 O O . LEU A 1 91 ? 9.867 2.468 -6.966 1.00 96.56 91 LEU A O 1
ATOM 710 N N . SER A 1 92 ? 7.689 2.038 -7.256 1.00 97.19 92 SER A N 1
ATOM 711 C CA . SER A 1 92 ? 7.846 0.589 -7.385 1.00 97.19 92 SER A CA 1
ATOM 712 C C . SER A 1 92 ? 8.686 0.215 -8.606 1.00 97.19 92 SER A C 1
ATOM 714 O O . SER A 1 92 ? 9.575 -0.631 -8.513 1.00 97.19 92 SER A O 1
ATOM 716 N N . SER A 1 93 ? 8.465 0.899 -9.731 1.00 97.38 93 SER A N 1
ATOM 717 C CA . SER A 1 93 ? 9.226 0.674 -10.965 1.00 97.38 93 SER A CA 1
ATOM 718 C C . SER A 1 93 ? 10.696 1.083 -10.820 1.00 97.38 93 SER A C 1
ATOM 720 O O . SER A 1 93 ? 11.566 0.427 -11.384 1.00 97.38 93 SER A O 1
ATOM 722 N N . MET A 1 94 ? 10.981 2.135 -10.046 1.00 96.75 94 MET A N 1
ATOM 723 C CA . MET A 1 94 ? 12.343 2.631 -9.815 1.00 96.75 94 MET A CA 1
ATOM 724 C C . MET A 1 94 ? 13.125 1.802 -8.789 1.00 96.75 94 MET A C 1
ATOM 726 O O . MET A 1 94 ? 14.322 1.588 -8.951 1.00 96.75 94 MET A O 1
ATOM 730 N N . SER A 1 95 ? 12.465 1.347 -7.724 1.00 95.31 95 SER A N 1
ATOM 731 C CA . SER A 1 95 ? 13.119 0.669 -6.592 1.00 95.31 95 SER A CA 1
ATOM 732 C C . SER A 1 95 ? 13.150 -0.857 -6.706 1.00 95.31 95 SER A C 1
ATOM 734 O O . SER A 1 95 ? 13.920 -1.523 -6.010 1.00 95.31 95 SER A O 1
ATOM 736 N N . GLY A 1 96 ? 12.279 -1.441 -7.535 1.00 95.44 96 GLY A N 1
ATOM 737 C CA . GLY A 1 96 ? 12.055 -2.888 -7.568 1.00 95.44 96 GLY A CA 1
ATOM 738 C C . GLY A 1 96 ? 11.404 -3.437 -6.292 1.00 95.44 96 GLY A C 1
ATOM 739 O O . GLY A 1 96 ? 11.446 -4.645 -6.054 1.00 95.44 96 GLY A O 1
ATOM 740 N N . VAL A 1 97 ? 10.839 -2.567 -5.452 1.00 96.25 97 VAL A N 1
ATOM 741 C CA . VAL A 1 97 ? 10.021 -2.923 -4.287 1.00 96.25 97 VAL A CA 1
ATOM 742 C C . VAL A 1 97 ? 8.561 -2.884 -4.721 1.00 96.25 97 VAL A C 1
ATOM 744 O O . VAL A 1 97 ? 8.149 -2.000 -5.475 1.00 96.25 97 VAL A O 1
ATOM 747 N N . SER A 1 98 ? 7.758 -3.858 -4.305 1.00 95.50 98 SER A N 1
ATOM 748 C CA . SER A 1 98 ? 6.348 -3.884 -4.700 1.00 95.50 98 SER A CA 1
ATOM 749 C C . SER A 1 98 ? 5.563 -2.754 -4.022 1.00 95.50 98 SER A C 1
ATOM 751 O O . SER A 1 98 ? 5.824 -2.407 -2.871 1.00 95.50 98 SER A O 1
ATOM 753 N N . MET A 1 99 ? 4.551 -2.212 -4.710 1.00 95.06 99 MET A N 1
ATOM 754 C CA . MET A 1 99 ? 3.634 -1.225 -4.110 1.00 95.06 99 MET A CA 1
ATOM 755 C C . MET A 1 99 ? 2.996 -1.753 -2.820 1.00 95.06 99 MET A C 1
ATOM 757 O O . MET A 1 99 ? 2.773 -1.006 -1.878 1.00 95.06 99 MET A O 1
ATOM 761 N N . MET A 1 100 ? 2.729 -3.055 -2.775 1.00 93.75 100 MET A N 1
ATOM 762 C CA . MET A 1 100 ? 2.160 -3.732 -1.620 1.00 93.75 100 MET A CA 1
ATOM 763 C C . MET A 1 100 ? 3.090 -3.688 -0.400 1.00 93.75 100 MET A C 1
ATOM 765 O O . MET A 1 100 ? 2.637 -3.347 0.684 1.00 93.75 100 MET A O 1
ATOM 769 N N . GLN A 1 101 ? 4.391 -3.945 -0.585 1.00 94.44 101 GLN A N 1
ATOM 770 C CA . GLN A 1 101 ? 5.400 -3.793 0.474 1.00 94.44 101 GLN A CA 1
ATOM 771 C C . GLN A 1 101 ? 5.492 -2.348 0.954 1.00 94.44 101 GLN A C 1
ATOM 773 O O . GLN A 1 101 ? 5.515 -2.114 2.154 1.00 94.44 101 GLN A O 1
ATOM 778 N N . MET A 1 102 ? 5.471 -1.378 0.037 1.00 95.19 102 MET A N 1
ATOM 779 C CA . MET A 1 102 ? 5.490 0.043 0.398 1.00 95.19 102 MET A CA 1
ATOM 780 C C . MET A 1 102 ? 4.286 0.432 1.259 1.00 95.19 102 MET A C 1
ATOM 782 O O . MET A 1 102 ? 4.443 1.099 2.277 1.00 95.19 102 MET A O 1
ATOM 786 N N . ILE A 1 103 ? 3.088 -0.010 0.866 1.00 94.69 103 ILE A N 1
ATOM 787 C CA . ILE A 1 103 ? 1.857 0.240 1.621 1.00 94.69 103 ILE A CA 1
ATOM 788 C C . ILE A 1 103 ? 1.922 -0.451 2.987 1.00 94.69 103 ILE A C 1
ATOM 790 O O . ILE A 1 103 ? 1.607 0.189 3.986 1.00 94.69 103 ILE A O 1
ATOM 794 N N . SER A 1 104 ? 2.378 -1.708 3.047 1.00 93.62 104 SER A N 1
ATOM 795 C CA . SER A 1 104 ? 2.558 -2.432 4.313 1.00 93.62 104 SER A CA 1
ATOM 796 C C . SER A 1 104 ? 3.512 -1.684 5.240 1.00 93.62 104 SER A C 1
ATOM 798 O O . SER A 1 104 ? 3.148 -1.384 6.369 1.00 93.62 104 SER A O 1
ATOM 800 N N . ASN A 1 105 ? 4.680 -1.272 4.736 1.00 94.50 105 ASN A N 1
ATOM 801 C CA . ASN A 1 105 ? 5.682 -0.536 5.506 1.00 94.50 105 ASN A CA 1
ATOM 802 C C . ASN A 1 105 ? 5.129 0.787 6.062 1.00 94.50 105 ASN A C 1
ATOM 804 O O . ASN A 1 105 ? 5.364 1.101 7.226 1.00 94.50 105 ASN A O 1
ATOM 808 N N . LEU A 1 106 ? 4.380 1.549 5.253 1.00 94.00 106 LEU A N 1
ATOM 809 C CA . LEU A 1 106 ? 3.746 2.801 5.685 1.00 94.00 106 LEU A CA 1
ATOM 810 C C . LEU A 1 106 ? 2.708 2.570 6.787 1.00 94.00 106 LEU A C 1
ATOM 812 O O . LEU A 1 106 ? 2.684 3.299 7.775 1.00 94.00 106 LEU A O 1
ATOM 816 N N . ILE A 1 107 ? 1.846 1.566 6.611 1.00 93.94 107 ILE A N 1
ATOM 817 C CA . ILE A 1 107 ? 0.796 1.248 7.580 1.00 93.94 107 ILE A CA 1
ATOM 818 C C . ILE A 1 107 ? 1.418 0.730 8.880 1.00 93.94 107 ILE A C 1
ATOM 820 O O . ILE A 1 107 ? 1.039 1.191 9.952 1.00 93.94 107 ILE A O 1
ATOM 824 N N . GLU A 1 108 ? 2.388 -0.181 8.798 1.00 92.69 108 GLU A N 1
ATOM 825 C CA . GLU A 1 108 ? 3.104 -0.722 9.956 1.00 92.69 108 GLU A CA 1
ATOM 826 C C . GLU A 1 108 ? 3.784 0.386 10.769 1.00 92.69 108 GLU A C 1
ATOM 828 O O . GLU A 1 108 ? 3.584 0.446 11.981 1.00 92.69 108 GLU A O 1
ATOM 833 N N . SER A 1 109 ? 4.529 1.292 10.119 1.00 93.12 109 SER A N 1
ATOM 834 C CA . SER A 1 109 ? 5.184 2.413 10.812 1.00 93.12 109 SER A CA 1
ATOM 835 C C . SER A 1 109 ? 4.166 3.328 11.482 1.00 93.12 109 SER A C 1
ATOM 837 O O . SER A 1 109 ? 4.283 3.581 12.680 1.00 93.12 109 SER A O 1
ATOM 839 N N . PHE A 1 110 ? 3.115 3.741 10.765 1.00 94.50 110 PHE A N 1
ATOM 840 C CA . PHE A 1 110 ? 2.091 4.610 11.340 1.00 94.50 110 PHE A CA 1
ATOM 841 C C . PHE A 1 110 ? 1.392 3.956 12.542 1.00 94.50 110 PHE A C 1
ATOM 843 O O . PHE A 1 110 ? 1.157 4.610 13.560 1.00 94.50 110 PHE A O 1
ATOM 850 N N . LEU A 1 111 ? 1.052 2.667 12.453 1.00 95.25 111 LEU A N 1
ATOM 851 C CA . LEU A 1 111 ? 0.387 1.953 13.544 1.00 95.25 111 LEU A CA 1
ATOM 852 C C . LEU A 1 111 ? 1.301 1.758 14.756 1.00 95.25 111 LEU A C 1
ATOM 854 O O . LEU A 1 111 ? 0.823 1.887 15.885 1.00 95.25 111 LEU A O 1
ATOM 858 N N . GLU A 1 112 ? 2.586 1.470 14.547 1.00 94.00 112 GLU A N 1
ATOM 859 C CA . GLU A 1 112 ? 3.532 1.285 15.650 1.00 94.00 112 GLU A CA 1
ATOM 860 C C . GLU A 1 112 ? 3.833 2.617 16.354 1.00 94.00 112 GLU A C 1
ATOM 862 O O . GLU A 1 112 ? 3.779 2.682 17.584 1.00 94.00 112 GLU A O 1
ATOM 867 N N . GLU A 1 113 ? 4.022 3.705 15.598 1.00 94.12 113 GLU A N 1
ATOM 868 C CA . GLU A 1 113 ? 4.190 5.063 16.140 1.00 94.12 113 GLU A CA 1
ATOM 869 C C . GLU A 1 113 ? 2.993 5.490 17.006 1.00 94.12 113 GLU A C 1
ATOM 871 O O . GLU A 1 113 ? 3.162 6.082 18.074 1.00 94.12 113 GLU A O 1
ATOM 876 N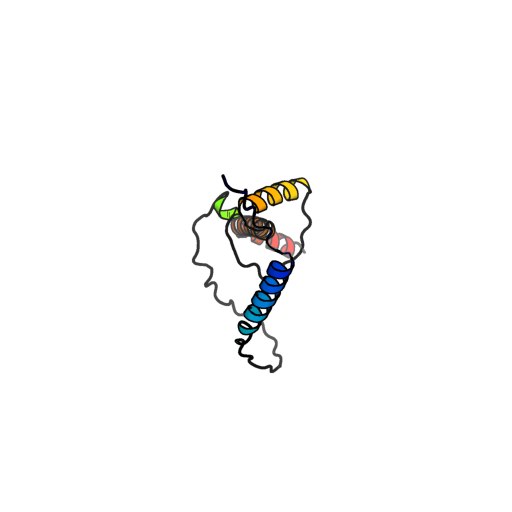 N . ASN A 1 114 ? 1.774 5.123 16.596 1.00 96.56 114 ASN A N 1
ATOM 877 C CA . ASN A 1 114 ? 0.529 5.550 17.242 1.00 96.56 114 ASN A CA 1
ATOM 878 C C . ASN A 1 114 ? -0.098 4.480 18.157 1.00 96.56 114 ASN A C 1
ATOM 880 O O . ASN A 1 114 ? -1.229 4.629 18.632 1.00 96.56 114 ASN A O 1
ATOM 884 N N . LYS A 1 115 ? 0.622 3.398 18.468 1.00 96.69 115 LYS A N 1
ATOM 885 C CA . LYS A 1 115 ? 0.106 2.223 19.198 1.00 96.69 115 LYS A CA 1
ATOM 886 C C . LYS A 1 115 ? -0.559 2.554 20.536 1.00 96.69 115 LYS A C 1
ATOM 888 O O . LYS A 1 115 ? -1.593 1.973 20.890 1.00 96.69 115 LYS A O 1
ATOM 893 N N . LYS A 1 116 ? 0.005 3.507 21.288 1.00 96.62 116 LYS A N 1
ATOM 894 C CA . LYS A 1 116 ? -0.543 3.957 22.583 1.00 96.62 116 LYS A CA 1
ATOM 895 C C . LYS A 1 116 ? -1.869 4.697 22.411 1.00 96.62 116 LYS A C 1
ATOM 897 O O . LYS A 1 116 ? -2.820 4.421 23.143 1.00 96.62 116 LYS A O 1
ATOM 902 N N . GLU A 1 117 ? -1.944 5.595 21.434 1.00 97.19 117 GLU A N 1
ATOM 903 C CA . GLU A 1 117 ? -3.147 6.378 21.142 1.00 97.19 117 GLU A CA 1
ATOM 904 C C . GLU A 1 117 ? -4.276 5.489 20.628 1.00 97.19 117 GLU A C 1
ATOM 906 O O . GLU A 1 117 ? -5.400 5.569 21.123 1.00 97.19 117 GLU A O 1
ATOM 911 N N . ILE A 1 118 ? -3.954 4.555 19.730 1.00 96.69 118 ILE A N 1
ATOM 912 C CA . ILE A 1 118 ? -4.890 3.541 19.234 1.00 96.69 118 ILE A CA 1
ATOM 913 C C . ILE A 1 118 ? -5.435 2.704 20.398 1.00 96.69 118 ILE A C 1
ATOM 915 O O . ILE A 1 118 ? -6.642 2.478 20.496 1.00 96.69 118 ILE A O 1
ATOM 919 N N . SER A 1 119 ? -4.569 2.275 21.319 1.00 96.00 119 SER A N 1
ATOM 920 C CA . SER A 1 119 ? -4.982 1.506 22.499 1.00 96.00 119 SER A CA 1
ATOM 921 C C . SER A 1 119 ? -5.917 2.306 23.411 1.00 96.00 119 SER A C 1
ATOM 923 O O . SER A 1 119 ? -6.922 1.778 23.892 1.00 96.00 119 SER A O 1
ATOM 925 N N . ALA A 1 120 ? -5.626 3.591 23.631 1.00 96.50 120 ALA A N 1
ATOM 926 C CA . ALA A 1 120 ? -6.492 4.480 24.400 1.00 96.50 120 ALA A CA 1
ATOM 927 C C . ALA A 1 120 ? -7.844 4.709 23.701 1.00 96.50 120 ALA A C 1
ATOM 929 O O . ALA A 1 120 ? -8.886 4.670 24.359 1.00 96.50 120 ALA A O 1
ATOM 930 N N . TYR A 1 121 ? -7.843 4.896 22.379 1.00 96.44 121 TYR A N 1
ATOM 931 C CA . TYR A 1 121 ? -9.053 5.045 21.569 1.00 96.44 121 TYR A CA 1
ATOM 932 C C . TYR A 1 121 ? -9.949 3.801 21.650 1.00 96.44 121 TYR A C 1
ATOM 934 O O . TYR A 1 121 ? -11.145 3.922 21.916 1.00 96.44 121 TYR A O 1
ATOM 942 N N . ARG A 1 122 ? -9.364 2.599 21.534 1.00 95.06 122 ARG A N 1
ATOM 943 C CA . ARG A 1 122 ? -10.081 1.321 21.698 1.00 95.06 122 ARG A CA 1
ATOM 944 C C . ARG A 1 122 ? -10.747 1.222 23.070 1.00 95.06 122 ARG A C 1
ATOM 946 O O . ARG A 1 122 ? -11.942 0.952 23.139 1.00 95.06 122 ARG A O 1
ATOM 953 N N . LYS A 1 123 ? -10.006 1.493 24.153 1.00 95.38 123 LYS A N 1
ATOM 954 C CA . LYS A 1 123 ? -10.555 1.463 25.523 1.00 95.38 123 LYS A CA 1
ATOM 955 C C . LYS A 1 123 ? -11.755 2.397 25.667 1.00 95.38 123 LYS A C 1
ATOM 957 O O . LYS A 1 123 ? -12.800 1.966 26.132 1.00 95.38 123 LYS A O 1
ATOM 962 N N . LYS A 1 124 ? -11.637 3.645 25.201 1.00 95.50 124 LYS A N 1
ATOM 963 C CA . LYS A 1 124 ? -12.737 4.623 25.252 1.00 95.50 124 LYS A CA 1
ATOM 964 C C . LYS A 1 124 ? -13.980 4.146 24.498 1.00 95.50 124 LYS A C 1
ATOM 966 O O . LYS A 1 124 ? -15.082 4.292 25.017 1.00 95.50 124 LYS A O 1
ATOM 971 N N . TYR A 1 125 ? -13.809 3.566 23.310 1.00 94.75 125 TYR A N 1
ATOM 972 C CA . TYR A 1 125 ? -14.923 3.062 22.505 1.00 94.75 125 TYR A CA 1
ATOM 973 C C . TYR A 1 125 ? -15.679 1.918 23.198 1.00 94.75 125 TYR A C 1
ATOM 975 O O . TYR A 1 125 ? -16.906 1.929 23.218 1.00 94.75 125 TYR A O 1
ATOM 983 N N . PHE A 1 126 ? -14.962 0.959 23.795 1.00 91.00 126 PHE A N 1
ATOM 984 C CA . PHE A 1 126 ? -15.585 -0.183 24.474 1.00 91.00 126 PHE A CA 1
ATOM 985 C C . PHE A 1 126 ? -16.108 0.137 25.876 1.00 91.00 126 PHE A C 1
ATOM 987 O O . PHE A 1 126 ? -17.068 -0.486 26.297 1.00 91.00 126 PHE A O 1
ATOM 994 N N . SER A 1 127 ? -15.531 1.108 26.591 1.00 86.31 127 SER A N 1
ATOM 995 C CA . SER A 1 127 ? -16.060 1.559 27.889 1.00 86.31 127 SER A CA 1
ATOM 996 C C . SER A 1 127 ? -17.284 2.475 27.774 1.00 86.31 127 SER A C 1
ATOM 998 O O . SER A 1 127 ? -17.920 2.749 28.785 1.00 86.31 127 SER A O 1
ATOM 1000 N N . SER A 1 128 ? -17.585 2.985 26.574 1.00 69.56 128 SER A N 1
ATOM 1001 C CA . SER A 1 128 ? -18.745 3.854 26.310 1.00 69.56 128 SER A CA 1
ATOM 1002 C C . SER A 1 128 ? -19.922 3.114 25.655 1.00 69.56 128 SER A C 1
ATOM 1004 O O . SER A 1 128 ? -20.903 3.757 25.281 1.00 69.56 128 SER A O 1
ATOM 1006 N N . LYS A 1 129 ? -19.809 1.795 25.469 1.00 55.41 129 LYS A N 1
ATOM 1007 C CA . LYS A 1 129 ? -20.899 0.894 25.072 1.00 55.41 129 LYS A CA 1
ATOM 1008 C C . LYS A 1 129 ? -21.353 0.092 26.281 1.00 55.41 129 LYS A C 1
ATOM 1010 O O . LYS A 1 129 ? -22.565 -0.197 26.329 1.00 55.41 129 LYS A O 1
#

Organism: NCBI:txid310300